Protein AF-A0A0F9WN26-F1 (afdb_monomer_lite)

pLDDT: mean 82.98, std 11.14, range [44.41, 96.12]

Organism: NCBI:txid40302

Foldseek 3Di:
DDDDDDPDLALVVVLVVVVVVCVVPPAAEDEEAPDPSCPDPVNVVVCVVSNHHYHYDDPPPPQVVVVVVVLVVQLVVQQVPDPDPSGVSNVVSVVVQQQDQDQQQRGGVVVCRDPVCVVSRVVSNVVVVVVVVVVVVVVVVVVVVVPPDD

Secondary structure (DSSP, 8-state):
------SS--HHHHHHHHHHHHHHS--SEEEE-S-TTTSSHHHHHHHHHTTPEEEE--TT-HHHHHHHHHHHHHHHHHHHT--S-HHHHHHHHHHHHHHS-BTTTTB-HHHHTSGGGTTHHHHHHHHHHHHHHHHHHHHHHHHHHHH---

Radius of gyration: 18.78 Å; chains: 1; bounding box: 48×56×37 Å

Structure (mmCIF, N/CA/C/O backbone):
data_AF-A0A0F9WN26-F1
#
_entry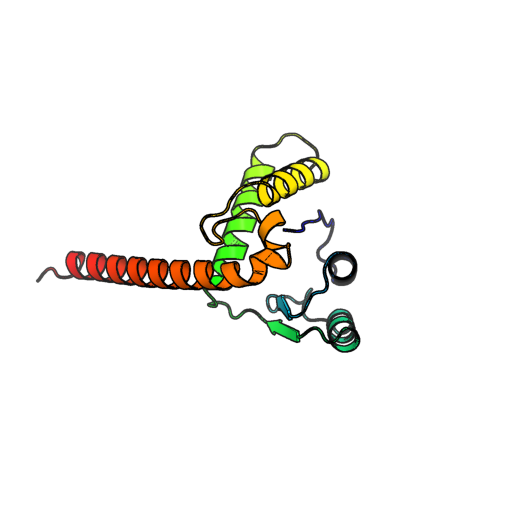.id   AF-A0A0F9WN26-F1
#
loop_
_atom_site.group_PDB
_atom_site.id
_atom_site.type_symbol
_atom_site.label_atom_id
_atom_site.label_alt_id
_atom_site.label_comp_id
_atom_site.label_asym_id
_atom_site.label_entity_id
_atom_site.label_seq_id
_atom_site.pdbx_PDB_ins_code
_atom_site.Cartn_x
_atom_site.Cartn_y
_atom_site.Cartn_z
_atom_site.occupancy
_atom_site.B_iso_or_equiv
_atom_site.auth_seq_id
_atom_site.auth_comp_id
_atom_site.auth_asym_id
_atom_site.auth_atom_id
_atom_site.pdbx_PDB_model_num
ATOM 1 N N . MET A 1 1 ? 3.485 2.585 -6.021 1.00 87.12 1 MET A N 1
ATOM 2 C CA . MET A 1 1 ? 3.674 2.269 -4.587 1.00 87.12 1 MET A CA 1
ATOM 3 C C . MET A 1 1 ? 3.263 3.477 -3.768 1.00 87.12 1 MET A C 1
ATOM 5 O O . MET A 1 1 ? 3.596 4.593 -4.150 1.00 87.12 1 MET A O 1
ATOM 9 N N . PHE A 1 2 ? 2.575 3.238 -2.655 1.00 89.62 2 PHE A N 1
ATOM 10 C CA . PHE A 1 2 ? 2.215 4.254 -1.666 1.00 89.62 2 PHE A CA 1
ATOM 11 C C . PHE A 1 2 ? 3.002 4.006 -0.379 1.00 89.62 2 PHE A C 1
ATOM 13 O O . PHE A 1 2 ? 3.333 2.862 -0.066 1.00 89.62 2 PHE A O 1
ATOM 20 N N . GLY A 1 3 ? 3.302 5.060 0.376 1.00 90.75 3 GLY A N 1
ATOM 21 C CA . GLY A 1 3 ? 3.992 4.928 1.654 1.00 90.75 3 GLY A CA 1
ATOM 22 C C . GLY A 1 3 ? 3.871 6.186 2.502 1.00 90.75 3 GLY A C 1
ATOM 23 O O . GLY A 1 3 ? 3.900 7.304 1.993 1.00 90.75 3 GLY A O 1
ATOM 24 N N . ARG A 1 4 ? 3.736 5.993 3.814 1.00 90.62 4 ARG A N 1
ATOM 25 C CA . ARG A 1 4 ? 3.598 7.069 4.795 1.00 90.62 4 ARG A CA 1
ATOM 26 C C . ARG A 1 4 ? 4.417 6.751 6.030 1.00 90.62 4 ARG A C 1
ATOM 28 O O . ARG A 1 4 ? 4.426 5.622 6.509 1.00 90.62 4 ARG A O 1
ATOM 35 N N . HIS A 1 5 ? 5.073 7.769 6.573 1.00 90.25 5 HIS A N 1
ATOM 36 C CA . HIS A 1 5 ? 5.685 7.660 7.887 1.00 90.25 5 HIS A CA 1
ATOM 37 C C . HIS A 1 5 ? 4.597 7.766 8.964 1.00 90.25 5 HIS A C 1
ATOM 39 O O . HIS A 1 5 ? 4.005 8.831 9.147 1.00 90.25 5 HIS A O 1
ATOM 45 N N . LEU A 1 6 ? 4.335 6.658 9.657 1.00 88.75 6 LEU A N 1
ATOM 46 C CA . LEU A 1 6 ? 3.446 6.597 10.814 1.00 88.75 6 LEU A CA 1
ATOM 47 C C . LEU A 1 6 ? 4.286 6.605 12.095 1.00 88.75 6 LEU A C 1
ATOM 49 O O . LEU A 1 6 ? 5.242 5.843 12.211 1.00 88.75 6 LEU A O 1
ATOM 53 N N . GLN A 1 7 ? 3.917 7.450 13.058 1.00 85.06 7 GLN A N 1
ATOM 54 C CA . GLN A 1 7 ? 4.594 7.524 14.363 1.00 85.06 7 GLN A CA 1
ATOM 55 C C . GLN A 1 7 ? 4.268 6.326 15.270 1.00 85.06 7 GLN A C 1
ATOM 57 O O . GLN A 1 7 ? 5.034 6.014 16.172 1.00 85.06 7 GLN A O 1
ATOM 62 N N . SER A 1 8 ? 3.137 5.655 15.038 1.00 88.06 8 SER A N 1
ATOM 63 C CA . SER A 1 8 ? 2.706 4.477 15.794 1.00 88.06 8 SER A CA 1
ATOM 64 C C . SER A 1 8 ? 1.988 3.481 14.885 1.00 88.06 8 SER A C 1
ATOM 66 O O . SER A 1 8 ? 1.403 3.860 13.868 1.00 88.06 8 SER A O 1
ATOM 68 N N . LYS A 1 9 ? 2.016 2.200 15.270 1.00 85.38 9 LYS A N 1
ATOM 69 C CA . LYS A 1 9 ? 1.337 1.092 14.573 1.00 85.38 9 LYS A CA 1
ATOM 70 C C . LYS A 1 9 ? -0.138 0.946 14.975 1.00 85.38 9 LYS A C 1
ATOM 72 O O . LYS A 1 9 ? -0.694 -0.144 14.964 1.00 85.38 9 LYS A O 1
ATOM 77 N N . GLU A 1 10 ? -0.773 2.037 15.387 1.00 89.94 10 GLU A N 1
ATOM 78 C CA . GLU A 1 10 ? -2.173 2.011 15.800 1.00 89.94 10 GLU A CA 1
ATOM 79 C C . GLU A 1 10 ? -3.093 1.717 14.611 1.00 89.94 10 GLU A C 1
ATOM 81 O O . GLU A 1 10 ? -3.020 2.385 13.574 1.00 89.94 10 GLU A O 1
ATOM 86 N N . SER A 1 11 ? -4.042 0.800 14.805 1.00 88.88 11 SER A N 1
ATOM 87 C CA . SER A 1 11 ? -5.005 0.394 13.776 1.00 88.88 11 SER A CA 1
ATOM 88 C C . SER A 1 11 ? -5.785 1.571 13.182 1.00 88.88 11 SER A C 1
ATOM 90 O O . SER A 1 11 ? -6.081 1.575 11.992 1.00 88.88 11 SER A O 1
ATOM 92 N N . ARG A 1 12 ? -6.085 2.609 13.982 1.00 91.44 12 ARG A N 1
ATOM 93 C CA . ARG A 1 12 ? -6.798 3.817 13.522 1.00 91.44 12 ARG A CA 1
ATOM 94 C C . ARG A 1 12 ? -6.012 4.590 12.463 1.00 91.44 12 ARG A C 1
ATOM 96 O O . ARG A 1 12 ? -6.574 4.950 11.433 1.00 91.44 12 ARG A O 1
ATOM 103 N N . LYS A 1 13 ? -4.714 4.810 12.696 1.00 93.12 13 LYS A N 1
ATOM 104 C CA . LYS A 1 13 ? -3.841 5.543 11.764 1.00 93.12 13 LYS A CA 1
ATOM 105 C C . LYS A 1 13 ? -3.624 4.750 10.477 1.00 93.12 13 LYS A C 1
ATOM 107 O O . LYS A 1 13 ? -3.612 5.324 9.392 1.00 93.12 13 LYS A O 1
ATOM 112 N N . ILE A 1 14 ? -3.500 3.429 10.600 1.00 92.62 14 ILE A N 1
ATOM 113 C CA . ILE A 1 14 ? -3.399 2.515 9.458 1.00 92.62 14 ILE A CA 1
ATOM 114 C C . ILE A 1 14 ? -4.688 2.545 8.630 1.00 92.62 14 ILE A C 1
ATOM 116 O O . ILE A 1 14 ? -4.624 2.726 7.419 1.00 92.62 14 ILE A O 1
ATOM 120 N N . LEU A 1 15 ? -5.855 2.435 9.272 1.00 93.94 15 LEU A N 1
ATOM 121 C CA . LEU A 1 15 ? -7.149 2.507 8.593 1.00 93.94 15 LEU A CA 1
ATOM 122 C C . LEU A 1 15 ? -7.330 3.839 7.862 1.00 93.94 15 LEU A C 1
ATOM 124 O O . LEU A 1 15 ? -7.767 3.849 6.717 1.00 93.94 15 LEU A O 1
ATOM 128 N N . GLN A 1 16 ? -6.974 4.955 8.502 1.00 94.69 16 GLN A N 1
ATOM 129 C CA . GLN A 1 16 ? -7.021 6.268 7.866 1.00 94.69 16 GLN A CA 1
ATOM 130 C C . GLN A 1 16 ? -6.150 6.305 6.603 1.00 94.69 16 GLN A C 1
ATOM 132 O O . GLN A 1 16 ? -6.608 6.7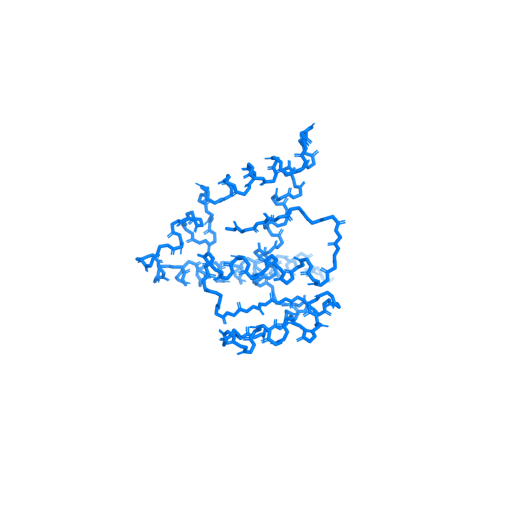39 5.551 1.00 94.69 16 GLN A O 1
ATOM 137 N N . PHE A 1 17 ? -4.930 5.772 6.673 1.00 93.69 17 PHE A N 1
ATOM 138 C CA . PHE A 1 17 ? -4.050 5.704 5.512 1.00 93.69 17 PHE A CA 1
ATOM 139 C C . PHE A 1 17 ? -4.615 4.831 4.381 1.00 93.69 17 PHE A C 1
ATOM 141 O O . PHE A 1 17 ? -4.554 5.223 3.219 1.00 93.69 17 PHE A O 1
ATOM 148 N N . ILE A 1 18 ? -5.206 3.677 4.705 1.00 93.88 18 ILE A N 1
ATOM 149 C CA . ILE A 1 18 ? -5.840 2.798 3.711 1.00 93.88 18 ILE A CA 1
ATOM 150 C C . ILE A 1 18 ? -7.034 3.495 3.046 1.00 93.88 18 ILE A C 1
ATOM 152 O O . ILE A 1 18 ? -7.194 3.381 1.834 1.00 93.88 18 ILE A O 1
ATOM 156 N N . LYS A 1 19 ? -7.844 4.240 3.811 1.00 95.19 19 LYS A N 1
ATOM 157 C CA . LYS A 1 19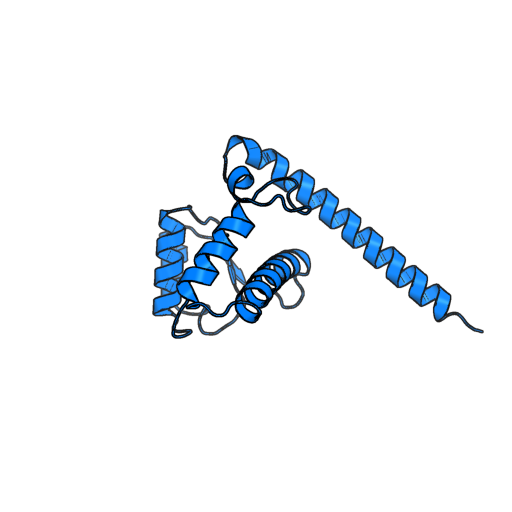 ? -8.964 5.028 3.273 1.00 95.19 19 LYS A CA 1
ATOM 158 C C . LYS A 1 19 ? -8.487 6.061 2.260 1.00 95.19 19 LYS A C 1
ATOM 160 O O . LYS A 1 19 ? -9.051 6.147 1.179 1.00 95.19 19 LYS A O 1
ATOM 165 N N . GLU A 1 20 ? -7.435 6.802 2.590 1.00 95.19 20 GLU A N 1
ATOM 166 C CA . GLU A 1 20 ? -6.863 7.803 1.686 1.00 95.19 20 GLU A CA 1
ATOM 167 C C . GLU A 1 20 ? -6.329 7.162 0.396 1.00 95.19 20 GLU A C 1
ATOM 169 O O . GLU A 1 20 ? -6.635 7.640 -0.692 1.00 95.19 20 GLU A O 1
ATOM 174 N N . ILE A 1 21 ? -5.639 6.018 0.494 1.00 93.25 21 ILE A N 1
ATOM 175 C CA . ILE A 1 21 ? -5.219 5.262 -0.696 1.00 93.25 21 ILE A CA 1
ATOM 176 C C . ILE A 1 21 ? -6.429 4.801 -1.508 1.00 93.25 21 ILE A C 1
ATOM 178 O O . ILE A 1 21 ? -6.385 4.876 -2.727 1.00 93.25 21 ILE A O 1
ATOM 182 N N . HIS A 1 22 ? -7.495 4.318 -0.867 1.00 94.06 22 HIS A N 1
ATOM 183 C CA . HIS A 1 22 ? -8.684 3.837 -1.572 1.00 94.06 22 HIS A CA 1
ATOM 184 C C . HIS A 1 22 ? -9.394 4.950 -2.357 1.00 94.06 22 HIS A C 1
ATOM 186 O O . HIS A 1 22 ? -9.941 4.683 -3.425 1.00 94.06 22 HIS A O 1
ATOM 192 N N . LEU A 1 23 ? -9.353 6.189 -1.853 1.00 93.06 23 LEU A N 1
ATOM 193 C CA . LEU A 1 23 ? -9.870 7.366 -2.556 1.00 93.06 23 LEU A CA 1
ATOM 194 C C . LEU A 1 23 ? -9.028 7.714 -3.790 1.00 93.06 23 LEU A C 1
ATOM 196 O O . LEU A 1 23 ? -9.585 8.039 -4.833 1.00 93.06 23 LEU A O 1
ATOM 200 N N . GLU A 1 24 ? -7.699 7.631 -3.687 1.00 90.12 24 GLU A N 1
ATOM 201 C CA . GLU A 1 24 ? -6.796 7.860 -4.826 1.00 90.12 24 GLU A CA 1
ATOM 202 C C . GLU A 1 24 ? -6.824 6.700 -5.836 1.00 90.12 24 GLU A C 1
ATOM 204 O O . GLU A 1 24 ? -6.697 6.899 -7.045 1.00 90.12 24 GLU A O 1
ATOM 209 N N . LEU A 1 25 ? -6.977 5.473 -5.341 1.00 88.31 25 LEU A N 1
ATOM 210 C CA . LEU A 1 25 ? -6.958 4.244 -6.115 1.00 88.31 25 LEU A CA 1
ATOM 211 C C . LEU A 1 25 ? -7.919 3.207 -5.511 1.00 88.31 25 LEU A C 1
ATOM 213 O O . LEU A 1 25 ? -7.575 2.573 -4.507 1.00 88.31 25 LEU A O 1
ATOM 217 N N . PRO A 1 26 ? -9.057 2.925 -6.173 1.00 91.12 26 PRO A N 1
ATOM 218 C CA . PRO A 1 26 ? -10.010 1.926 -5.708 1.00 91.12 26 PRO A CA 1
ATOM 219 C C . PRO A 1 26 ? -9.366 0.545 -5.534 1.00 91.12 26 PRO A C 1
ATOM 221 O O . PRO A 1 26 ? -8.971 -0.127 -6.494 1.00 91.12 26 PRO A O 1
ATOM 224 N N . ILE A 1 27 ? -9.257 0.127 -4.276 1.00 92.62 27 ILE A N 1
ATOM 225 C CA . ILE A 1 27 ? -8.716 -1.175 -3.873 1.00 92.62 27 ILE A CA 1
ATOM 226 C C . ILE A 1 27 ? -9.796 -2.233 -4.095 1.00 92.62 27 ILE A C 1
ATOM 228 O O . ILE A 1 27 ? -10.909 -2.073 -3.611 1.00 92.62 27 ILE A O 1
ATOM 232 N N . LYS A 1 28 ? -9.459 -3.325 -4.791 1.00 91.88 28 LYS A N 1
ATOM 233 C CA . LYS A 1 28 ? -10.356 -4.484 -4.964 1.00 91.88 28 LYS A CA 1
ATOM 234 C C . LYS A 1 28 ? -10.113 -5.583 -3.935 1.00 91.88 28 LYS A C 1
ATOM 236 O O . LYS A 1 28 ? -11.061 -6.123 -3.386 1.00 91.88 28 LYS A O 1
ATOM 241 N N . THR A 1 29 ? -8.844 -5.867 -3.655 1.00 91.31 29 THR A N 1
ATOM 242 C CA . THR A 1 29 ? -8.425 -6.910 -2.716 1.00 91.31 29 THR A CA 1
ATOM 243 C C . THR A 1 29 ? -7.348 -6.341 -1.802 1.00 91.31 29 THR A C 1
ATOM 245 O O . THR A 1 29 ? -6.391 -5.721 -2.275 1.00 91.31 29 THR A O 1
ATOM 248 N N . LEU A 1 30 ? -7.496 -6.541 -0.495 1.00 91.44 30 LEU A N 1
ATOM 249 C CA . LEU A 1 30 ? -6.551 -6.108 0.525 1.00 91.44 30 LEU A CA 1
ATOM 250 C C . LEU A 1 30 ? -5.944 -7.330 1.218 1.00 91.44 30 LEU A C 1
ATOM 252 O O . LEU A 1 30 ? -6.593 -7.973 2.045 1.00 91.44 30 LEU A O 1
ATOM 256 N N . ILE A 1 31 ? -4.679 -7.600 0.892 1.00 89.38 31 ILE A N 1
ATOM 257 C CA . ILE A 1 31 ? -3.886 -8.697 1.453 1.00 89.38 31 ILE A CA 1
ATOM 258 C C . ILE A 1 31 ? -3.009 -8.146 2.585 1.00 89.38 31 ILE A C 1
ATOM 260 O O . ILE A 1 31 ? -2.186 -7.262 2.344 1.00 89.38 31 ILE A O 1
ATOM 264 N N . THR A 1 32 ? -3.166 -8.647 3.810 1.00 89.06 32 THR A N 1
ATOM 265 C CA . THR A 1 32 ? -2.352 -8.238 4.978 1.00 89.06 32 THR A CA 1
ATOM 266 C C . THR A 1 32 ? -1.863 -9.453 5.753 1.00 89.06 32 THR A C 1
ATOM 268 O O . THR A 1 32 ? -2.459 -10.515 5.643 1.00 89.06 32 THR A O 1
ATOM 271 N N . ASP A 1 33 ? -0.821 -9.322 6.572 1.00 85.56 33 ASP A N 1
ATOM 272 C CA . ASP A 1 33 ? -0.519 -10.376 7.547 1.00 85.56 33 ASP A CA 1
ATOM 273 C C . ASP A 1 33 ? -1.588 -10.434 8.662 1.00 85.56 33 ASP A C 1
ATOM 275 O O . ASP A 1 33 ? -2.486 -9.588 8.747 1.00 85.56 33 ASP A O 1
ATOM 279 N N . ASN A 1 34 ? -1.499 -11.459 9.512 1.00 83.69 34 ASN A N 1
ATOM 280 C CA . ASN A 1 34 ? -2.392 -11.670 10.658 1.00 83.69 34 ASN A CA 1
ATOM 281 C C . ASN A 1 34 ? -2.053 -10.772 11.872 1.00 83.69 34 ASN A C 1
ATOM 283 O O . ASN A 1 34 ? -2.432 -11.089 13.002 1.00 83.69 34 ASN A O 1
ATOM 28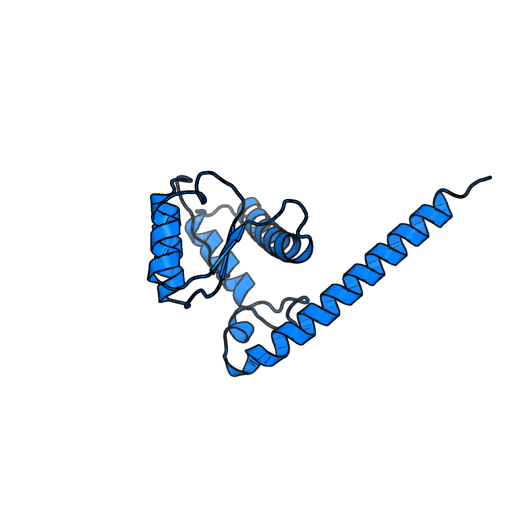7 N N . GLY A 1 35 ? -1.331 -9.664 11.675 1.00 85.00 35 GLY A N 1
ATOM 288 C CA . GLY A 1 35 ? -1.030 -8.694 12.724 1.00 85.00 35 GLY A CA 1
ATOM 289 C C . GLY A 1 35 ? -2.297 -8.128 13.368 1.00 85.00 35 GLY A C 1
ATOM 290 O O . GLY A 1 35 ? -3.308 -7.882 12.703 1.00 85.00 35 GLY A O 1
ATOM 291 N N . ARG A 1 36 ? -2.255 -7.883 14.684 1.00 86.69 36 ARG A N 1
ATOM 292 C CA . ARG A 1 36 ? -3.393 -7.318 15.439 1.00 86.69 36 ARG A CA 1
ATOM 293 C C . ARG A 1 36 ? -3.799 -5.941 14.912 1.00 86.69 36 ARG A C 1
ATOM 295 O O . ARG A 1 36 ? -4.969 -5.572 14.966 1.00 86.69 36 ARG A O 1
ATOM 302 N N . GLU A 1 37 ? -2.851 -5.187 14.366 1.00 88.81 37 GLU A N 1
ATOM 303 C CA . GLU A 1 37 ? -3.116 -3.898 13.741 1.00 88.81 37 GLU A CA 1
ATOM 304 C C . GLU A 1 37 ? -4.013 -4.006 12.494 1.00 88.81 37 GLU A C 1
ATOM 306 O O . GLU A 1 37 ? -4.783 -3.085 12.221 1.00 88.81 37 GLU A O 1
ATOM 311 N N . PHE A 1 38 ? -3.987 -5.144 11.792 1.00 86.31 38 PHE A N 1
ATOM 312 C CA . PHE A 1 38 ? -4.777 -5.421 10.588 1.00 86.31 38 PHE A CA 1
ATOM 313 C C . PHE A 1 38 ? -5.989 -6.321 10.861 1.00 86.31 38 PHE A C 1
ATOM 315 O O . PHE A 1 38 ? -6.950 -6.319 10.090 1.00 86.31 38 PHE A O 1
ATOM 322 N N . ASN A 1 39 ? -5.982 -7.063 11.965 1.00 86.38 39 ASN A N 1
ATOM 323 C CA . ASN A 1 39 ? -7.105 -7.876 12.411 1.00 86.38 39 ASN A CA 1
ATOM 324 C C . ASN A 1 39 ? -7.979 -7.098 13.412 1.00 86.38 39 ASN A C 1
ATOM 326 O O . ASN A 1 39 ? -7.909 -7.306 14.622 1.00 86.38 39 ASN A O 1
ATOM 330 N N . ASN A 1 40 ? -8.770 -6.145 12.909 1.00 88.50 40 ASN A N 1
ATOM 331 C CA . ASN A 1 40 ? -9.674 -5.341 13.730 1.00 88.50 40 ASN A CA 1
ATOM 332 C C . ASN A 1 40 ? -11.022 -5.091 13.034 1.00 88.50 40 ASN A C 1
ATOM 334 O O . ASN A 1 40 ? -11.093 -4.983 11.809 1.00 88.50 40 ASN A O 1
ATOM 338 N N . LYS A 1 41 ? -12.083 -4.929 13.838 1.00 91.88 41 LYS A N 1
ATOM 339 C CA . LYS A 1 41 ? -13.467 -4.735 13.362 1.00 91.88 41 LYS A CA 1
ATOM 340 C C . LYS A 1 41 ? -13.645 -3.492 12.484 1.00 91.88 41 LYS A C 1
ATOM 342 O O . LYS A 1 41 ? -14.482 -3.487 11.590 1.00 91.88 41 LYS A O 1
ATOM 347 N N . SER A 1 42 ? -12.876 -2.432 12.727 1.00 92.38 42 SER A N 1
ATOM 348 C CA . SER A 1 42 ? -12.996 -1.184 11.965 1.00 92.38 42 SER A CA 1
ATOM 349 C C . SER A 1 42 ? -12.502 -1.338 10.528 1.00 92.38 42 SER A C 1
ATOM 351 O O . SER A 1 42 ? -13.096 -0.777 9.609 1.00 92.38 42 SER A O 1
ATOM 353 N N . LEU A 1 43 ? -11.417 -2.091 10.332 1.00 92.31 43 LEU A N 1
ATOM 354 C CA . LEU A 1 43 ? -10.884 -2.396 9.010 1.00 92.31 43 LEU A CA 1
ATOM 355 C C . LEU A 1 43 ? -11.764 -3.413 8.279 1.00 92.31 43 LEU A C 1
ATOM 357 O O . LEU A 1 43 ? -11.972 -3.261 7.080 1.00 92.31 43 LEU A O 1
ATOM 361 N N . ASP A 1 44 ? -12.325 -4.382 9.003 1.00 92.38 44 ASP A N 1
ATOM 362 C CA . ASP A 1 44 ? -13.302 -5.331 8.465 1.00 92.38 44 ASP A CA 1
ATOM 363 C C . ASP A 1 44 ? -14.556 -4.619 7.935 1.00 92.38 44 ASP A C 1
ATOM 365 O O . ASP A 1 44 ? -14.886 -4.732 6.756 1.00 92.38 44 ASP A O 1
ATOM 369 N N . LYS A 1 45 ? -15.168 -3.755 8.756 1.00 95.19 45 LYS A N 1
ATOM 370 C CA . LYS A 1 45 ? -16.306 -2.923 8.345 1.00 95.19 45 LYS A CA 1
ATOM 371 C C . LYS A 1 45 ? -15.987 -2.082 7.108 1.00 95.19 45 LYS A C 1
ATOM 373 O O . LYS A 1 45 ? -16.765 -2.067 6.163 1.00 95.19 45 LYS A O 1
ATOM 378 N N . PHE A 1 46 ? -14.829 -1.418 7.086 1.00 95.06 46 PHE A N 1
ATOM 379 C CA . PHE A 1 46 ? -14.411 -0.634 5.923 1.00 95.06 46 PHE A CA 1
ATOM 380 C C . PHE A 1 46 ? -14.314 -1.484 4.648 1.00 95.06 46 PHE A C 1
ATOM 382 O O . PHE A 1 46 ? -14.744 -1.030 3.589 1.00 95.06 46 PHE A O 1
ATOM 389 N N . CYS A 1 47 ? -13.769 -2.700 4.737 1.00 94.88 47 CYS A N 1
ATOM 390 C CA . CYS A 1 47 ? -13.667 -3.584 3.579 1.00 94.88 47 CYS A CA 1
ATOM 391 C C . CYS A 1 47 ? -15.053 -4.031 3.099 1.00 94.88 47 CYS A C 1
ATOM 393 O O . CYS A 1 47 ? -15.333 -3.931 1.907 1.00 94.88 47 CYS A O 1
ATOM 395 N N . THR A 1 48 ? -15.938 -4.426 4.015 1.00 95.00 48 THR A N 1
ATOM 396 C CA . THR A 1 48 ? -17.317 -4.832 3.701 1.00 95.00 48 THR A CA 1
ATOM 397 C C . THR A 1 48 ? -18.113 -3.703 3.047 1.00 95.00 48 THR A C 1
ATOM 399 O O . THR A 1 48 ? -18.688 -3.902 1.977 1.00 95.00 48 THR A O 1
ATOM 402 N N . ASP A 1 49 ? -18.078 -2.498 3.625 1.00 96.00 49 ASP A N 1
ATOM 403 C CA . ASP A 1 49 ? -18.811 -1.329 3.118 1.00 96.00 49 ASP A CA 1
ATOM 404 C C . ASP A 1 49 ? -18.358 -0.938 1.696 1.00 96.00 49 ASP A C 1
ATOM 406 O O . ASP A 1 49 ? -19.161 -0.480 0.885 1.00 96.00 49 ASP A O 1
ATOM 410 N N . ASN A 1 50 ? -17.079 -1.159 1.367 1.00 95.31 50 ASN A N 1
ATOM 411 C CA . ASN A 1 50 ? -16.491 -0.811 0.067 1.00 95.31 50 ASN A CA 1
ATOM 412 C C . ASN A 1 50 ? -16.351 -2.014 -0.882 1.00 95.31 50 ASN A C 1
ATOM 414 O O . ASN A 1 50 ? -15.726 -1.887 -1.935 1.00 95.31 50 ASN A O 1
ATOM 418 N N . ARG A 1 51 ? -16.923 -3.178 -0.533 1.00 95.62 51 ARG A N 1
ATOM 419 C CA . ARG A 1 51 ? -16.828 -4.431 -1.313 1.00 95.62 51 ARG A CA 1
ATOM 420 C C . ARG A 1 51 ? -15.381 -4.817 -1.653 1.00 95.62 51 ARG A C 1
ATOM 422 O O . ARG A 1 51 ? -15.092 -5.296 -2.748 1.00 95.62 51 ARG A O 1
ATOM 429 N N . ILE A 1 52 ? -14.472 -4.583 -0.710 1.00 96.12 52 ILE A N 1
ATOM 430 C CA . ILE A 1 52 ? -13.059 -4.942 -0.810 1.00 96.12 52 ILE A CA 1
ATOM 431 C C . ILE A 1 52 ? -12.896 -6.362 -0.281 1.00 96.12 52 ILE A C 1
ATOM 433 O O . ILE A 1 52 ? -13.222 -6.648 0.871 1.00 96.12 52 ILE A O 1
ATOM 437 N N . GLU A 1 53 ? -12.335 -7.243 -1.097 1.00 93.81 53 GLU A N 1
ATOM 438 C CA . GLU A 1 53 ? -12.017 -8.600 -0.679 1.00 93.81 53 GLU A CA 1
ATOM 439 C C . GLU A 1 53 ? -10.850 -8.587 0.316 1.00 93.81 53 GLU A C 1
ATOM 441 O O . GLU A 1 53 ? -9.760 -8.083 0.029 1.00 93.81 53 GLU A O 1
ATOM 446 N N . ARG A 1 54 ? -11.066 -9.144 1.507 1.00 90.69 54 ARG A N 1
ATOM 447 C CA . ARG A 1 54 ? -10.042 -9.240 2.547 1.00 90.69 54 ARG A CA 1
ATOM 448 C C . ARG A 1 54 ? -9.357 -10.598 2.461 1.00 90.69 54 ARG A C 1
ATOM 450 O O . ARG A 1 54 ? -10.016 -11.629 2.515 1.00 90.69 54 ARG A O 1
ATOM 457 N N . GLN A 1 55 ? -8.032 -10.597 2.385 1.00 88.88 55 GLN A N 1
ATOM 458 C CA . GLN A 1 55 ? -7.234 -11.818 2.419 1.00 88.88 55 GLN A CA 1
ATOM 459 C C . GLN A 1 55 ? -6.092 -11.668 3.419 1.00 88.88 55 GLN A C 1
ATOM 461 O O . GLN A 1 55 ? -5.521 -10.585 3.582 1.00 88.88 55 GLN A O 1
ATOM 466 N N . PHE A 1 56 ? -5.734 -12.769 4.070 1.00 86.06 56 PHE A N 1
ATOM 467 C CA . PHE A 1 56 ? -4.567 -12.811 4.937 1.00 86.06 56 PHE A CA 1
ATOM 468 C C . PHE A 1 56 ? -3.422 -13.540 4.245 1.00 86.06 56 PHE A C 1
ATOM 470 O O . PHE A 1 56 ? -3.609 -14.621 3.684 1.00 86.06 56 PHE A O 1
ATOM 477 N N . SER A 1 57 ? -2.232 -12.940 4.251 1.00 79.31 57 SER A N 1
ATOM 478 C CA . SER A 1 57 ? -1.052 -13.582 3.691 1.00 79.31 57 SER A CA 1
ATOM 479 C C . SER A 1 57 ? -0.673 -14.781 4.552 1.00 79.31 57 SER A C 1
ATOM 481 O O . SER A 1 57 ? -0.514 -14.690 5.771 1.00 79.31 57 SER A O 1
ATOM 483 N N . VAL A 1 58 ? -0.504 -15.930 3.903 1.00 75.12 58 VAL A N 1
ATOM 484 C CA . VAL A 1 58 ? 0.108 -17.084 4.556 1.00 75.12 58 VAL A CA 1
ATOM 485 C C . VAL A 1 58 ? 1.625 -16.861 4.651 1.00 75.12 58 VAL A C 1
ATOM 487 O O . VAL A 1 58 ? 2.212 -16.277 3.728 1.00 75.12 58 VAL A O 1
ATOM 490 N N . PRO A 1 59 ? 2.295 -17.353 5.712 1.00 60.03 59 PRO A N 1
ATOM 491 C CA . PRO A 1 59 ? 3.735 -17.157 5.929 1.00 60.03 59 PRO A CA 1
ATOM 492 C C . PRO A 1 59 ? 4.630 -17.594 4.754 1.00 60.03 59 PRO A C 1
ATOM 494 O O . PRO A 1 59 ? 5.767 -17.150 4.642 1.00 60.03 59 PRO A O 1
ATOM 497 N N . TYR A 1 60 ? 4.101 -18.406 3.833 1.00 55.69 60 TYR A N 1
ATOM 498 C CA . TYR A 1 60 ? 4.817 -18.966 2.689 1.00 55.69 60 TYR A CA 1
ATOM 499 C C . TYR A 1 60 ? 4.194 -18.609 1.329 1.00 55.69 60 TYR A C 1
ATOM 501 O O . TYR A 1 60 ? 4.365 -19.351 0.362 1.00 55.69 60 TYR A O 1
ATOM 509 N N . TYR A 1 61 ? 3.478 -17.486 1.184 1.00 61.44 61 TYR A N 1
ATOM 510 C CA . TYR A 1 61 ? 3.077 -17.024 -0.153 1.00 61.44 61 TYR A CA 1
ATOM 511 C C . TYR A 1 61 ? 4.236 -16.290 -0.846 1.00 61.44 61 TYR A C 1
ATOM 513 O O . TYR A 1 61 ? 4.331 -15.064 -0.856 1.00 61.44 61 TYR A O 1
ATOM 521 N N . HIS A 1 62 ? 5.152 -17.074 -1.417 1.00 61.38 62 HIS A N 1
ATOM 522 C CA . HIS A 1 62 ? 6.470 -16.629 -1.884 1.00 61.38 62 HIS A CA 1
ATOM 523 C C . HIS A 1 62 ? 6.417 -15.469 -2.898 1.00 61.38 62 HIS A C 1
ATOM 525 O O . HIS A 1 62 ? 7.292 -14.607 -2.886 1.00 61.38 62 HIS A O 1
ATOM 531 N N . GLN A 1 63 ? 5.404 -15.418 -3.771 1.00 66.62 63 GLN A N 1
ATOM 532 C CA . GLN A 1 63 ? 5.336 -14.409 -4.835 1.00 66.62 63 GLN A CA 1
ATOM 533 C C . GLN A 1 63 ? 4.910 -13.022 -4.330 1.00 66.62 63 GLN A C 1
ATOM 535 O O . GLN A 1 63 ? 5.620 -12.045 -4.579 1.00 66.62 63 GLN A O 1
ATOM 540 N N . SER A 1 64 ? 3.789 -12.909 -3.601 1.00 65.62 64 SER A N 1
ATOM 541 C CA . SER A 1 64 ? 3.376 -11.609 -3.035 1.00 65.62 64 SER A CA 1
ATOM 542 C C . SER A 1 64 ? 4.349 -11.140 -1.960 1.00 65.62 64 SER A C 1
ATOM 544 O O . SER A 1 64 ? 4.699 -9.958 -1.939 1.00 65.62 64 SER A O 1
ATOM 546 N N . ASN A 1 65 ? 4.849 -12.059 -1.126 1.00 73.06 65 ASN A N 1
ATOM 547 C CA . ASN A 1 65 ? 5.802 -11.715 -0.073 1.00 73.06 65 ASN A CA 1
ATOM 548 C C . ASN A 1 65 ? 7.123 -11.217 -0.675 1.00 73.06 65 ASN A C 1
ATOM 550 O O . ASN A 1 65 ? 7.599 -10.162 -0.269 1.00 73.06 65 ASN A O 1
ATOM 554 N N . GLY A 1 66 ? 7.645 -11.855 -1.732 1.00 76.62 66 GLY A N 1
ATOM 555 C CA . GLY A 1 66 ? 8.886 -11.426 -2.387 1.00 76.62 66 GLY A CA 1
ATOM 556 C C . GLY A 1 66 ? 8.830 -10.009 -2.980 1.00 76.62 66 GLY A C 1
ATOM 557 O O . GLY A 1 66 ? 9.803 -9.256 -2.900 1.00 76.62 66 GLY A O 1
ATOM 558 N N . ARG A 1 67 ? 7.681 -9.587 -3.530 1.00 78.94 67 ARG A N 1
ATOM 559 C CA . ARG A 1 67 ? 7.511 -8.214 -4.050 1.00 78.94 67 ARG A CA 1
ATOM 560 C C . ARG A 1 67 ? 7.482 -7.178 -2.928 1.00 78.94 67 ARG A C 1
ATOM 562 O O . ARG A 1 67 ? 8.132 -6.136 -3.042 1.00 78.94 67 ARG A O 1
ATOM 569 N N . ILE A 1 68 ? 6.758 -7.474 -1.849 1.00 81.75 68 ILE A N 1
ATOM 570 C CA . ILE A 1 68 ? 6.689 -6.619 -0.656 1.00 81.75 68 ILE A CA 1
ATOM 571 C C . ILE A 1 68 ? 8.068 -6.533 0.012 1.00 81.75 68 ILE A C 1
ATOM 573 O O . ILE A 1 68 ? 8.509 -5.445 0.377 1.00 81.75 68 ILE A O 1
ATOM 577 N N . GLU A 1 69 ? 8.789 -7.648 0.118 1.00 84.12 69 GLU A N 1
ATOM 578 C CA . GLU A 1 69 ? 10.156 -7.706 0.643 1.00 84.12 69 GLU A CA 1
ATOM 579 C C . GLU A 1 69 ? 11.126 -6.860 -0.181 1.00 84.12 69 GLU A C 1
ATOM 581 O O . GLU A 1 69 ? 11.908 -6.097 0.390 1.00 84.12 69 GLU A O 1
ATOM 586 N N . GLY A 1 70 ? 11.041 -6.934 -1.514 1.00 85.56 70 GLY A N 1
ATOM 587 C CA . GLY A 1 70 ? 11.828 -6.096 -2.416 1.00 85.56 70 GLY A CA 1
ATOM 588 C C . GLY A 1 70 ? 11.576 -4.605 -2.183 1.00 85.56 70 GLY A C 1
ATOM 589 O O . GLY A 1 70 ? 12.520 -3.849 -1.951 1.00 85.56 70 GLY A O 1
ATOM 590 N N . ALA A 1 71 ? 10.306 -4.191 -2.154 1.00 86.56 71 ALA A N 1
ATOM 591 C CA . ALA A 1 71 ? 9.928 -2.806 -1.866 1.00 86.56 71 ALA A CA 1
ATOM 592 C C . ALA A 1 71 ? 10.418 -2.351 -0.478 1.00 86.56 71 ALA A C 1
ATOM 594 O O . ALA A 1 71 ? 11.018 -1.281 -0.339 1.00 86.56 71 ALA A O 1
ATOM 595 N N . ASN A 1 72 ? 10.253 -3.197 0.542 1.00 89.12 72 ASN A N 1
ATOM 596 C CA . ASN A 1 72 ? 10.734 -2.935 1.896 1.00 89.12 72 ASN A CA 1
ATOM 597 C C . ASN A 1 72 ? 12.258 -2.787 1.949 1.00 89.12 72 ASN A C 1
ATOM 599 O O . ASN A 1 72 ? 12.765 -1.910 2.652 1.00 89.12 72 ASN A O 1
ATOM 603 N N . LYS A 1 73 ? 13.004 -3.610 1.202 1.00 90.06 73 LYS A N 1
ATOM 604 C CA . LYS A 1 73 ? 14.465 -3.512 1.100 1.00 90.06 73 LYS A CA 1
ATOM 605 C C . LYS A 1 73 ? 14.883 -2.187 0.466 1.00 90.06 73 LYS A C 1
ATOM 607 O O . LYS A 1 73 ? 15.768 -1.529 1.010 1.00 90.06 73 LYS A O 1
ATOM 612 N N . THR A 1 74 ? 14.219 -1.759 -0.610 1.00 89.56 74 THR A N 1
ATOM 613 C CA . THR A 1 74 ? 14.474 -0.461 -1.255 1.00 89.56 74 THR A CA 1
ATOM 614 C C . THR A 1 74 ? 14.229 0.704 -0.298 1.00 89.56 74 THR A C 1
ATOM 616 O O . THR A 1 74 ? 15.087 1.575 -0.164 1.00 89.56 74 THR A O 1
ATOM 619 N N . ILE A 1 75 ? 13.103 0.701 0.426 1.00 90.88 75 ILE A N 1
ATOM 620 C CA . ILE A 1 75 ? 12.780 1.754 1.400 1.00 90.88 75 ILE A CA 1
ATOM 621 C C . ILE A 1 75 ? 13.813 1.787 2.531 1.00 90.88 75 ILE A C 1
ATOM 623 O O . ILE A 1 75 ? 14.363 2.846 2.832 1.00 90.88 75 ILE A O 1
ATOM 627 N N . ARG A 1 76 ? 14.122 0.635 3.141 1.00 90.25 76 ARG A N 1
ATOM 628 C CA . ARG A 1 76 ? 15.104 0.552 4.235 1.00 90.25 76 ARG A CA 1
ATOM 629 C C . ARG A 1 76 ? 16.493 0.993 3.783 1.00 90.25 76 ARG A C 1
ATOM 631 O O . ARG A 1 76 ? 17.148 1.727 4.515 1.00 90.25 76 ARG A O 1
ATOM 638 N N . GLY A 1 77 ? 16.928 0.572 2.595 1.00 90.56 77 GLY A N 1
ATOM 639 C CA . GLY A 1 77 ? 18.199 0.998 2.010 1.00 90.56 77 GLY A CA 1
ATOM 640 C C . GLY A 1 77 ? 18.249 2.513 1.823 1.00 90.56 77 GLY A C 1
ATOM 641 O O . GLY A 1 77 ? 19.162 3.163 2.320 1.00 90.56 77 GLY A O 1
ATOM 642 N N . GLY A 1 78 ? 17.221 3.095 1.200 1.00 87.19 78 GLY A N 1
ATOM 643 C CA . GLY A 1 78 ? 17.171 4.538 0.968 1.00 87.19 78 GLY A CA 1
ATOM 644 C C . GLY A 1 78 ? 17.121 5.375 2.252 1.00 87.19 78 GLY A C 1
ATOM 645 O O . GLY A 1 78 ? 17.716 6.449 2.295 1.00 87.19 78 GLY A O 1
ATOM 646 N N . ILE A 1 79 ? 16.460 4.889 3.311 1.00 89.50 79 ILE A N 1
ATOM 647 C CA . ILE A 1 79 ? 16.421 5.582 4.610 1.00 89.50 79 ILE A CA 1
ATOM 648 C C . ILE A 1 79 ? 17.775 5.496 5.324 1.00 89.50 79 ILE A C 1
ATOM 650 O O . ILE A 1 79 ? 18.240 6.505 5.845 1.00 89.50 79 ILE A O 1
ATOM 654 N N . LYS A 1 80 ? 18.431 4.326 5.330 1.00 87.44 80 LYS A N 1
ATOM 655 C CA . LYS A 1 80 ? 19.709 4.122 6.042 1.00 87.44 80 LYS A CA 1
ATOM 656 C C . LYS A 1 80 ? 20.819 5.071 5.588 1.00 87.44 80 LYS A C 1
ATOM 658 O O . LYS A 1 80 ? 21.640 5.473 6.404 1.00 87.44 80 LYS A O 1
ATOM 663 N N . HIS A 1 81 ? 20.853 5.426 4.306 1.00 78.94 81 HIS A N 1
ATOM 664 C CA . HIS A 1 81 ? 21.910 6.271 3.742 1.00 78.94 81 HIS A CA 1
ATOM 665 C C . HIS A 1 81 ? 21.605 7.774 3.795 1.00 78.94 81 HIS A C 1
ATOM 667 O O . HIS A 1 81 ? 22.427 8.585 3.368 1.00 78.94 81 HIS A O 1
ATOM 673 N N . ALA A 1 82 ? 20.436 8.174 4.294 1.00 79.62 82 ALA A N 1
ATOM 674 C CA . ALA A 1 82 ? 19.972 9.545 4.179 1.00 79.62 82 ALA A CA 1
ATOM 675 C C . ALA A 1 82 ? 20.029 10.299 5.519 1.00 79.62 82 ALA A C 1
ATOM 677 O O . ALA A 1 82 ? 19.491 9.860 6.527 1.00 79.62 82 ALA A O 1
ATOM 678 N N . LYS A 1 83 ? 20.645 11.490 5.507 1.00 78.25 83 LYS A N 1
ATOM 679 C CA . LYS A 1 83 ? 20.812 12.383 6.676 1.00 78.25 83 LYS A CA 1
ATOM 680 C C . LYS A 1 83 ? 19.660 13.387 6.877 1.00 78.25 83 LYS A C 1
ATOM 682 O O . LYS A 1 83 ? 19.775 14.323 7.657 1.00 78.25 83 LYS A O 1
ATOM 687 N N . LYS A 1 84 ? 18.578 13.259 6.105 1.00 83.94 84 LYS A N 1
ATOM 688 C CA . LYS A 1 84 ? 17.437 14.194 6.075 1.00 83.94 84 LYS A CA 1
ATOM 689 C C . LYS A 1 84 ? 16.275 13.675 6.946 1.00 83.94 84 LYS A C 1
ATOM 691 O O . LYS A 1 84 ? 16.306 12.525 7.378 1.00 83.94 84 LYS A O 1
ATOM 696 N N . PRO A 1 85 ? 15.221 14.473 7.195 1.00 87.62 85 PRO A N 1
ATOM 697 C CA . PRO A 1 85 ? 14.015 13.973 7.852 1.00 87.62 85 PRO A CA 1
ATOM 698 C C . PRO A 1 85 ? 13.369 12.815 7.074 1.00 87.62 85 PRO A C 1
ATOM 700 O O . PRO A 1 85 ? 13.224 12.884 5.852 1.00 87.62 85 PRO A O 1
ATOM 703 N N . ILE A 1 86 ? 12.911 11.774 7.780 1.00 86.94 86 ILE A N 1
ATOM 704 C CA . ILE A 1 86 ? 12.361 10.546 7.168 1.00 86.94 86 ILE A CA 1
ATOM 705 C C . ILE A 1 86 ? 11.226 10.854 6.183 1.00 86.94 86 ILE A C 1
ATOM 707 O O . ILE A 1 86 ? 11.165 10.247 5.119 1.00 86.94 86 ILE A O 1
ATOM 711 N N . LYS A 1 87 ? 10.351 11.820 6.496 1.00 88.06 87 LYS A N 1
ATOM 712 C CA . LYS A 1 87 ? 9.221 12.197 5.629 1.00 88.06 87 LYS A CA 1
ATOM 713 C C . LYS A 1 87 ? 9.670 12.648 4.231 1.00 88.06 87 LYS A C 1
ATOM 715 O O . LYS A 1 87 ? 9.098 12.194 3.244 1.00 88.06 87 LYS A O 1
ATOM 720 N N . SER A 1 88 ? 10.694 13.501 4.134 1.00 89.31 88 SER A N 1
ATOM 721 C CA . SER A 1 88 ? 11.158 14.030 2.842 1.00 89.31 88 SER A CA 1
ATOM 722 C C . SER A 1 88 ? 11.929 12.982 2.042 1.00 89.31 88 SER A C 1
ATOM 724 O O . SER A 1 88 ? 11.765 12.874 0.827 1.00 89.31 88 SER A O 1
ATOM 726 N N . ILE A 1 89 ? 12.719 12.153 2.728 1.00 91.56 89 ILE A N 1
ATOM 727 C CA . ILE A 1 89 ? 13.423 11.025 2.111 1.00 91.56 89 ILE A CA 1
ATOM 728 C C . ILE A 1 89 ? 12.427 10.015 1.557 1.00 91.56 89 ILE A C 1
ATOM 730 O O . ILE A 1 89 ? 12.568 9.574 0.420 1.00 91.56 89 ILE A O 1
ATOM 734 N N . LEU A 1 90 ? 11.411 9.665 2.346 1.00 91.38 90 LEU A N 1
ATOM 735 C CA . LEU A 1 90 ? 10.408 8.687 1.959 1.00 91.38 90 LEU A CA 1
ATOM 736 C C . LEU A 1 90 ? 9.672 9.131 0.691 1.00 91.38 90 LEU A C 1
ATOM 738 O O . LEU A 1 90 ? 9.554 8.336 -0.236 1.00 91.38 90 LEU A O 1
ATOM 742 N N . ALA A 1 91 ? 9.264 10.401 0.609 1.00 91.19 91 ALA A N 1
ATOM 743 C CA . ALA A 1 91 ? 8.649 10.953 -0.597 1.00 91.19 91 ALA A CA 1
ATOM 744 C C . ALA A 1 91 ? 9.571 10.827 -1.826 1.00 91.19 91 ALA A C 1
ATOM 746 O O . ALA A 1 91 ? 9.129 10.390 -2.889 1.00 91.19 91 ALA A O 1
ATOM 747 N N . LYS A 1 92 ? 10.872 11.121 -1.670 1.00 92.06 92 LYS A N 1
ATOM 748 C CA . LYS A 1 92 ? 11.864 10.965 -2.746 1.00 92.06 92 LYS A CA 1
ATOM 749 C C . LYS A 1 92 ? 12.030 9.504 -3.179 1.00 92.06 92 LYS A C 1
ATOM 751 O O . LYS A 1 92 ? 12.067 9.233 -4.375 1.00 92.06 92 LYS A O 1
ATOM 756 N N . ILE A 1 93 ? 12.107 8.569 -2.229 1.00 91.69 93 ILE A N 1
ATOM 757 C CA . ILE A 1 93 ? 12.227 7.131 -2.519 1.00 91.69 93 ILE A CA 1
ATOM 758 C C . ILE A 1 93 ? 10.983 6.626 -3.247 1.00 91.69 93 ILE A C 1
ATOM 760 O O . ILE A 1 93 ? 11.113 5.907 -4.231 1.00 91.69 93 ILE A O 1
ATOM 764 N N . ILE A 1 94 ? 9.786 7.000 -2.785 1.00 92.06 94 ILE A N 1
ATOM 765 C CA . ILE A 1 94 ? 8.524 6.584 -3.408 1.00 92.06 94 ILE A CA 1
ATOM 766 C C . ILE A 1 94 ? 8.435 7.117 -4.838 1.00 92.06 94 ILE A C 1
ATOM 768 O O . ILE A 1 94 ? 8.131 6.348 -5.746 1.00 92.06 94 ILE A O 1
ATOM 772 N N . SER A 1 95 ? 8.747 8.399 -5.049 1.00 92.00 95 SER A N 1
ATOM 773 C CA . SER A 1 95 ? 8.765 9.003 -6.385 1.00 92.00 95 SER A CA 1
ATOM 774 C C . SER A 1 95 ? 9.757 8.288 -7.310 1.00 92.00 95 SER A C 1
ATOM 776 O O . SER A 1 95 ? 9.383 7.850 -8.397 1.00 92.00 95 SER A O 1
ATOM 778 N N . GLY A 1 96 ? 10.984 8.042 -6.836 1.00 92.25 96 GLY A N 1
ATOM 779 C CA . GLY A 1 96 ? 11.987 7.288 -7.591 1.00 92.25 96 GLY A CA 1
ATOM 780 C C . GLY A 1 96 ? 11.542 5.859 -7.914 1.00 92.25 96 GLY A C 1
ATOM 781 O O . GLY A 1 96 ? 11.661 5.420 -9.054 1.00 92.25 96 GLY A O 1
ATOM 782 N N . TYR A 1 97 ? 10.962 5.145 -6.947 1.00 90.94 97 TYR A N 1
ATOM 783 C CA . TYR A 1 97 ? 10.430 3.796 -7.152 1.00 90.94 97 TYR A CA 1
ATOM 784 C C . TYR A 1 97 ? 9.324 3.784 -8.213 1.00 90.94 97 TYR A C 1
ATOM 786 O O . TYR A 1 97 ? 9.320 2.919 -9.085 1.00 90.94 97 TYR A O 1
ATOM 794 N N . ASN A 1 98 ? 8.402 4.746 -8.153 1.00 91.44 98 ASN A N 1
ATOM 795 C CA . ASN A 1 98 ? 7.261 4.845 -9.062 1.00 91.44 98 ASN A CA 1
ATOM 796 C C . ASN A 1 98 ? 7.643 5.289 -10.482 1.00 91.44 98 ASN A C 1
ATOM 798 O O . ASN A 1 98 ? 6.905 4.980 -11.417 1.00 91.44 98 ASN A O 1
ATOM 802 N N . GLY A 1 99 ? 8.776 5.980 -10.640 1.00 91.00 99 GLY A N 1
ATOM 803 C CA . GLY A 1 99 ? 9.318 6.413 -11.932 1.00 91.00 99 GLY A CA 1
ATOM 804 C C . GLY A 1 99 ? 10.372 5.485 -12.543 1.00 91.00 99 GLY A C 1
ATOM 805 O O . GLY A 1 99 ? 10.766 5.698 -13.682 1.00 91.00 99 GLY A O 1
ATOM 806 N N . THR A 1 100 ? 10.841 4.462 -11.822 1.00 90.12 100 THR A N 1
ATOM 807 C CA . THR A 1 100 ? 11.849 3.515 -12.335 1.00 90.12 100 THR A CA 1
ATOM 808 C C . THR A 1 100 ? 11.175 2.266 -12.891 1.00 90.12 100 THR A C 1
ATOM 810 O O . THR A 1 100 ? 10.182 1.800 -12.335 1.00 90.12 100 THR A O 1
ATOM 813 N N . CYS A 1 101 ? 11.706 1.707 -13.980 1.00 86.62 101 CYS A N 1
ATOM 814 C CA . CYS A 1 101 ? 11.225 0.443 -14.533 1.00 86.62 101 CYS A CA 1
ATOM 815 C C . CYS A 1 101 ? 11.595 -0.729 -13.608 1.00 86.62 101 CYS A C 1
ATOM 817 O O . CYS A 1 101 ? 12.729 -0.821 -13.136 1.00 86.62 101 CYS A O 1
ATOM 819 N N . HIS A 1 102 ? 10.652 -1.641 -13.352 1.00 83.75 102 HIS A N 1
ATOM 820 C CA . HIS A 1 102 ? 10.900 -2.837 -12.537 1.00 83.75 102 HIS A CA 1
ATOM 821 C C . HIS A 1 102 ? 10.799 -4.089 -13.394 1.00 83.75 102 HIS A C 1
ATOM 823 O O . HIS A 1 102 ? 9.766 -4.354 -14.006 1.00 83.75 102 HIS A O 1
ATOM 829 N N . TRP A 1 103 ? 11.835 -4.926 -13.344 1.00 77.19 103 TRP A N 1
ATOM 830 C CA . TRP A 1 103 ? 11.924 -6.160 -14.132 1.00 77.19 103 TRP A CA 1
ATOM 831 C C . TRP A 1 103 ? 10.687 -7.065 -14.019 1.00 77.19 103 TRP A C 1
ATOM 833 O O . TRP A 1 103 ? 10.188 -7.563 -15.020 1.00 77.19 103 TRP A O 1
ATOM 843 N N . GLY A 1 104 ? 10.154 -7.252 -12.805 1.00 73.00 104 GLY A N 1
ATOM 844 C CA . GLY A 1 104 ? 9.016 -8.150 -12.561 1.00 73.00 104 GLY A CA 1
ATOM 845 C C . GLY A 1 104 ? 7.671 -7.677 -13.129 1.00 73.00 104 GLY A C 1
ATOM 846 O O . GLY A 1 104 ? 6.728 -8.459 -13.153 1.00 73.00 104 GLY A O 1
ATOM 847 N N . ILE A 1 105 ? 7.563 -6.416 -13.557 1.00 77.06 105 ILE A N 1
ATOM 848 C CA . ILE A 1 105 ? 6.369 -5.868 -14.229 1.00 77.06 105 ILE A CA 1
ATOM 849 C C . ILE A 1 105 ? 6.656 -5.384 -15.653 1.00 77.06 105 ILE A C 1
ATOM 851 O O . ILE A 1 105 ? 5.709 -5.098 -16.372 1.00 77.06 105 ILE A O 1
ATOM 855 N N . GLY A 1 106 ? 7.927 -5.274 -16.055 1.00 81.69 106 GLY A N 1
ATOM 856 C CA . GLY A 1 106 ? 8.336 -4.829 -17.391 1.00 81.69 106 GLY A CA 1
ATOM 857 C C . GLY A 1 106 ? 8.186 -3.327 -17.663 1.00 81.69 106 GLY A C 1
ATOM 858 O O . GLY A 1 106 ? 8.546 -2.879 -18.742 1.00 81.69 106 GLY A O 1
ATOM 859 N N . MET A 1 107 ? 7.684 -2.548 -16.702 1.00 87.62 107 MET A N 1
ATOM 860 C CA . MET A 1 107 ? 7.410 -1.113 -16.843 1.00 87.62 107 MET A CA 1
ATOM 861 C C . MET A 1 107 ? 7.556 -0.377 -15.505 1.00 87.62 107 MET A C 1
ATOM 863 O O . MET A 1 107 ? 7.906 -0.978 -14.482 1.00 87.62 107 MET A O 1
ATOM 867 N N . THR A 1 108 ? 7.308 0.932 -15.484 1.00 90.25 108 THR A N 1
ATOM 868 C CA . THR A 1 108 ? 7.248 1.691 -14.228 1.00 90.25 108 THR A CA 1
ATOM 869 C C . THR A 1 108 ? 5.922 1.437 -13.495 1.00 90.25 108 THR A C 1
ATOM 871 O O . THR A 1 108 ? 4.896 1.170 -14.129 1.00 90.25 108 THR A O 1
ATOM 874 N N . PRO A 1 109 ? 5.868 1.546 -12.154 1.00 88.31 109 PRO A N 1
ATOM 875 C CA . PRO A 1 109 ? 4.618 1.415 -11.422 1.00 88.31 109 PRO A CA 1
ATOM 876 C C . PRO A 1 109 ? 3.578 2.445 -11.861 1.00 88.31 109 PRO A C 1
ATOM 878 O O . PRO A 1 109 ? 2.408 2.096 -11.920 1.00 88.31 109 PRO A O 1
ATOM 881 N N . ASN A 1 110 ? 3.986 3.672 -12.211 1.00 90.50 110 ASN A N 1
ATOM 882 C CA . ASN A 1 110 ? 3.075 4.699 -12.727 1.00 90.50 110 ASN A CA 1
ATOM 883 C C . ASN A 1 110 ? 2.443 4.307 -14.070 1.00 90.50 110 ASN A C 1
ATOM 885 O O . ASN A 1 110 ? 1.258 4.548 -14.285 1.00 90.50 110 ASN A O 1
ATOM 889 N N . GLU A 1 111 ? 3.201 3.679 -14.968 1.00 88.25 111 GLU A N 1
ATOM 890 C CA . GLU A 1 111 ? 2.657 3.156 -16.226 1.00 88.25 111 GLU A CA 1
ATOM 891 C C . GLU A 1 111 ? 1.723 1.974 -15.989 1.00 88.25 111 GLU A C 1
ATOM 893 O O . GLU A 1 111 ? 0.655 1.917 -16.592 1.00 88.25 111 GLU A O 1
ATOM 898 N N . ALA A 1 112 ? 2.071 1.087 -15.055 1.00 86.56 112 ALA A N 1
ATOM 899 C CA . ALA A 1 112 ? 1.227 -0.041 -14.669 1.00 86.56 112 ALA A CA 1
ATOM 900 C C . ALA A 1 112 ? -0.127 0.398 -14.073 1.00 86.56 112 ALA A C 1
ATOM 902 O O . ALA A 1 112 ? -1.082 -0.378 -14.064 1.00 86.56 112 ALA A O 1
ATOM 903 N N . MET A 1 113 ? -0.244 1.643 -13.593 1.00 85.06 113 MET A N 1
ATOM 904 C CA . MET A 1 113 ? -1.522 2.193 -13.130 1.00 85.06 113 MET A CA 1
ATOM 905 C C . MET A 1 113 ? -2.495 2.503 -14.276 1.00 85.06 113 MET A C 1
ATOM 907 O O . MET A 1 113 ? -3.710 2.504 -14.054 1.00 85.06 113 MET A O 1
ATOM 911 N N . LYS A 1 114 ? -1.992 2.772 -15.490 1.00 85.75 114 LYS A N 1
ATOM 912 C CA . LYS A 1 114 ? -2.815 3.168 -16.640 1.00 85.75 114 LYS A CA 1
ATOM 913 C C . LYS A 1 114 ? -3.671 1.996 -17.114 1.00 85.75 114 LYS A C 1
ATOM 915 O O . LYS A 1 114 ? -3.186 0.878 -17.277 1.00 85.75 114 LYS A O 1
ATOM 920 N N . THR A 1 115 ? -4.948 2.259 -17.390 1.00 79.44 115 THR A N 1
ATOM 921 C CA . THR A 1 115 ? -5.910 1.229 -17.820 1.00 79.44 115 THR A CA 1
ATOM 922 C C . THR A 1 115 ? -5.468 0.501 -19.092 1.00 79.44 115 THR A C 1
ATOM 924 O O . THR A 1 115 ? -5.658 -0.709 -19.177 1.00 79.44 115 THR A O 1
ATOM 927 N N . SER A 1 116 ? -4.804 1.199 -20.021 1.00 82.69 116 SER A N 1
ATOM 928 C CA . SER A 1 116 ? -4.256 0.637 -21.266 1.00 82.69 116 SER A CA 1
ATOM 929 C C . SER A 1 116 ? -3.261 -0.504 -21.039 1.00 82.69 116 SER A C 1
ATOM 931 O O . SER A 1 116 ? -3.249 -1.469 -21.794 1.00 82.69 116 SER A O 1
ATOM 933 N N . ASN A 1 117 ? -2.462 -0.433 -19.971 1.00 81.31 117 ASN A N 1
ATOM 934 C CA . ASN A 1 117 ? -1.338 -1.345 -19.752 1.00 81.31 117 ASN A CA 1
ATOM 935 C C . ASN A 1 117 ? -1.715 -2.520 -18.837 1.00 81.31 117 ASN A C 1
ATOM 937 O O . ASN A 1 117 ? -0.912 -3.425 -18.610 1.00 81.31 117 ASN A O 1
ATOM 941 N N . ARG A 1 118 ? -2.955 -2.551 -18.319 1.00 74.06 118 ARG A N 1
ATOM 942 C CA . ARG A 1 118 ? -3.411 -3.581 -17.370 1.00 74.06 118 ARG A CA 1
ATOM 943 C C . ARG A 1 118 ? -3.334 -5.000 -17.933 1.00 74.06 118 ARG A C 1
ATOM 945 O O . ARG A 1 118 ? -3.143 -5.931 -17.158 1.00 74.06 118 ARG A O 1
ATOM 952 N N . VAL A 1 119 ? -3.460 -5.165 -19.251 1.00 76.56 119 VAL A N 1
ATOM 953 C CA . VAL A 1 119 ? -3.431 -6.473 -19.933 1.00 76.56 119 VAL A CA 1
ATOM 954 C C . VAL A 1 119 ? -2.012 -7.053 -20.020 1.00 76.56 119 VAL A C 1
ATOM 956 O O . VAL A 1 119 ? -1.838 -8.266 -20.119 1.00 76.56 119 VAL A O 1
ATOM 959 N N . GLU A 1 120 ? -0.980 -6.212 -19.958 1.00 74.56 120 GLU A N 1
ATOM 960 C CA . GLU A 1 120 ? 0.418 -6.646 -20.077 1.00 74.56 120 GLU A CA 1
ATOM 961 C C . GLU A 1 120 ? 1.013 -7.088 -18.738 1.00 74.56 120 GLU A C 1
ATOM 963 O O . GLU A 1 120 ? 1.885 -7.956 -18.695 1.00 74.56 120 GLU A O 1
ATOM 968 N N . ILE A 1 121 ? 0.497 -6.552 -17.628 1.00 74.56 121 ILE A N 1
ATOM 969 C CA . ILE A 1 121 ? 0.996 -6.842 -16.279 1.00 74.56 121 ILE A CA 1
ATOM 970 C C . ILE A 1 121 ? 0.958 -8.349 -15.951 1.00 74.56 121 ILE A C 1
ATOM 972 O O . ILE A 1 121 ? 1.981 -8.850 -15.478 1.00 74.56 121 ILE A O 1
ATOM 976 N N . PRO A 1 122 ? -0.143 -9.099 -16.192 1.00 72.31 122 PRO A N 1
ATOM 977 C CA . PRO A 1 122 ? -0.179 -10.536 -15.915 1.00 72.31 122 PRO A CA 1
ATOM 978 C C . PRO A 1 122 ? 0.868 -11.319 -16.715 1.00 72.31 122 PRO A C 1
ATOM 980 O O . PRO A 1 122 ? 1.554 -12.166 -16.155 1.00 72.31 122 PRO A O 1
ATOM 983 N N . LYS A 1 123 ? 1.099 -10.955 -17.986 1.00 74.69 123 LYS A N 1
ATOM 984 C CA . LYS A 1 123 ? 2.076 -11.637 -18.856 1.00 74.69 123 LYS A CA 1
ATOM 985 C C . LYS A 1 123 ? 3.496 -11.572 -18.285 1.00 74.69 123 LYS A C 1
ATOM 987 O O . LYS A 1 123 ? 4.239 -12.553 -18.320 1.00 74.69 123 LYS A O 1
ATOM 992 N N . HIS A 1 124 ? 3.877 -10.420 -17.732 1.00 73.62 124 HIS A N 1
ATOM 993 C CA . HIS A 1 124 ? 5.169 -10.261 -17.062 1.00 73.62 124 HIS A CA 1
ATOM 994 C C . HIS A 1 124 ? 5.246 -11.037 -15.742 1.00 73.62 124 HIS A C 1
ATOM 996 O O . HIS A 1 124 ? 6.308 -11.573 -15.412 1.00 73.62 124 HIS A O 1
ATOM 1002 N N . GLN A 1 125 ? 4.132 -11.139 -15.012 1.00 69.19 125 GLN A N 1
ATOM 1003 C CA . GLN A 1 125 ? 4.061 -11.917 -13.773 1.00 69.19 125 GLN A CA 1
ATOM 1004 C C . GLN A 1 125 ? 4.240 -13.414 -14.031 1.00 69.19 125 GLN A C 1
ATOM 1006 O O . GLN A 1 125 ? 5.019 -14.052 -13.321 1.00 69.19 125 GLN A O 1
ATOM 1011 N N . ASP A 1 126 ? 3.603 -13.952 -15.071 1.00 70.88 126 ASP A N 1
ATOM 1012 C CA . ASP A 1 126 ? 3.726 -15.362 -15.448 1.00 70.88 126 ASP A CA 1
ATOM 1013 C C . ASP A 1 126 ? 5.164 -15.701 -15.852 1.00 70.88 126 ASP A C 1
ATOM 1015 O O . ASP A 1 126 ? 5.758 -16.655 -15.343 1.00 70.88 126 ASP A O 1
ATOM 1019 N N . LYS A 1 127 ? 5.787 -14.855 -16.686 1.00 71.12 127 LYS A N 1
ATOM 1020 C CA . LYS A 1 127 ? 7.199 -15.010 -17.069 1.00 71.12 127 LYS A CA 1
ATOM 1021 C C . LYS A 1 127 ? 8.120 -15.022 -15.846 1.00 71.12 127 LYS A C 1
ATOM 1023 O O . LYS A 1 127 ? 9.007 -15.869 -15.746 1.00 71.12 127 LYS A O 1
ATOM 1028 N N . TYR A 1 128 ? 7.911 -14.099 -14.907 1.00 68.50 128 TYR A N 1
ATOM 1029 C CA . TYR A 1 128 ? 8.676 -14.055 -13.663 1.00 68.50 128 TYR A CA 1
ATOM 1030 C C . TYR A 1 128 ? 8.464 -15.330 -12.837 1.00 68.50 128 TYR A C 1
ATOM 1032 O O . TYR A 1 128 ? 9.434 -15.936 -12.389 1.00 68.50 128 TYR A O 1
ATOM 1040 N N . ALA A 1 129 ? 7.220 -15.781 -12.665 1.00 69.56 129 ALA A N 1
ATOM 1041 C CA . ALA A 1 129 ? 6.914 -17.006 -11.933 1.00 69.56 129 ALA A CA 1
ATOM 1042 C C . ALA A 1 129 ? 7.661 -18.222 -12.509 1.00 69.56 129 ALA A C 1
ATOM 1044 O O . ALA A 1 129 ? 8.264 -18.989 -11.753 1.00 69.56 129 ALA A O 1
ATOM 1045 N N . GLU A 1 130 ? 7.684 -18.359 -13.834 1.00 74.25 130 GLU A N 1
ATOM 1046 C CA . GLU A 1 130 ? 8.393 -19.437 -14.526 1.00 74.25 130 GLU A CA 1
ATOM 1047 C C . GLU A 1 130 ? 9.920 -19.333 -14.385 1.00 74.25 130 GLU A C 1
ATOM 1049 O O . GLU A 1 130 ? 10.585 -20.319 -14.047 1.00 74.25 130 GLU A O 1
ATOM 1054 N N . GLU A 1 131 ? 10.503 -18.140 -14.539 1.00 72.38 131 GLU A N 1
ATOM 1055 C CA . GLU A 1 131 ? 11.942 -17.936 -14.321 1.00 72.38 131 GLU A CA 1
ATOM 1056 C C . GLU A 1 131 ? 12.369 -18.273 -12.885 1.00 72.38 131 GLU A C 1
ATOM 1058 O O . GLU A 1 131 ? 13.443 -18.850 -12.670 1.00 72.38 131 GLU A O 1
ATOM 1063 N N . PHE A 1 132 ? 11.525 -17.962 -11.899 1.00 68.31 132 PHE A N 1
ATOM 1064 C CA . PHE A 1 132 ? 11.764 -18.293 -10.496 1.00 68.31 132 PHE A CA 1
ATOM 1065 C C . PHE A 1 132 ? 11.699 -19.797 -10.238 1.00 68.31 132 PHE A C 1
ATOM 1067 O O . PHE A 1 132 ? 12.608 -20.342 -9.603 1.00 68.31 132 PHE A O 1
ATOM 1074 N N . LYS A 1 133 ? 10.680 -20.489 -10.768 1.00 75.31 133 LYS A N 1
ATOM 1075 C CA . LYS A 1 133 ? 10.590 -21.959 -10.703 1.00 75.31 133 LYS A CA 1
ATOM 1076 C C . LYS A 1 133 ? 11.829 -22.606 -11.324 1.00 75.31 133 LYS A C 1
ATOM 1078 O O . LYS A 1 133 ? 12.419 -23.502 -10.717 1.00 75.31 133 LYS A O 1
ATOM 1083 N N . ARG A 1 134 ? 12.282 -22.105 -12.481 1.00 75.00 134 ARG A N 1
ATOM 1084 C CA . ARG A 1 134 ? 13.498 -22.576 -13.163 1.00 75.00 134 ARG A CA 1
ATOM 1085 C C . ARG A 1 134 ? 14.752 -22.377 -12.310 1.00 75.00 134 ARG A C 1
ATOM 1087 O O . ARG A 1 134 ? 15.512 -23.326 -12.134 1.00 75.00 134 ARG A O 1
ATOM 1094 N N . LYS A 1 135 ? 14.958 -21.186 -11.731 1.00 72.06 135 LYS A N 1
ATOM 1095 C CA . LYS A 1 135 ? 16.103 -20.913 -10.840 1.00 72.06 135 LYS A CA 1
ATOM 1096 C C . LYS A 1 135 ? 16.100 -21.814 -9.606 1.00 72.06 135 LYS A C 1
ATOM 1098 O O . LYS A 1 135 ? 17.142 -22.369 -9.275 1.00 72.06 135 LYS A O 1
ATOM 1103 N N . LYS A 1 136 ? 14.942 -22.024 -8.968 1.00 72.56 136 LYS A N 1
ATOM 1104 C CA . LYS A 1 136 ? 14.813 -22.931 -7.815 1.00 72.56 136 LYS A CA 1
ATOM 1105 C C . LYS A 1 136 ? 15.135 -24.377 -8.198 1.00 72.56 136 LYS A C 1
ATOM 1107 O O . LYS A 1 136 ? 15.883 -25.036 -7.484 1.00 72.56 136 LYS A O 1
ATOM 1112 N N . LYS A 1 137 ? 14.633 -24.856 -9.344 1.00 76.12 137 LYS A N 1
ATOM 1113 C CA . LYS A 1 137 ? 14.943 -26.197 -9.870 1.00 76.12 137 LYS A CA 1
ATOM 1114 C C . LYS A 1 137 ? 16.441 -26.365 -10.138 1.00 76.12 137 LYS A C 1
ATOM 1116 O O . LYS A 1 137 ? 17.005 -27.388 -9.765 1.00 76.12 137 LYS A O 1
ATOM 1121 N N . ASN A 1 138 ? 17.084 -25.358 -10.728 1.00 75.12 138 ASN A N 1
ATOM 1122 C CA . ASN A 1 138 ? 18.522 -25.375 -10.994 1.00 75.12 138 ASN A CA 1
ATOM 1123 C C . ASN A 1 138 ? 19.351 -25.347 -9.706 1.00 75.12 138 ASN A C 1
ATOM 1125 O O . ASN A 1 138 ? 20.306 -26.103 -9.603 1.00 75.12 138 ASN A O 1
ATOM 1129 N N . LEU A 1 139 ? 18.958 -24.549 -8.709 1.00 73.19 139 LEU A N 1
ATOM 1130 C CA . LEU A 1 139 ? 19.618 -24.517 -7.402 1.00 73.19 139 LEU A CA 1
ATOM 1131 C C . LEU A 1 139 ? 19.522 -25.877 -6.696 1.00 73.19 139 LEU A C 1
ATOM 1133 O O . LEU A 1 139 ? 20.528 -26.404 -6.240 1.00 73.19 139 LEU A O 1
ATOM 1137 N N . VAL A 1 140 ? 18.331 -26.488 -6.672 1.00 73.81 140 VAL A N 1
ATOM 1138 C CA . VAL A 1 140 ? 18.132 -27.835 -6.110 1.00 73.81 140 VAL A CA 1
ATOM 1139 C C . VAL A 1 140 ? 18.944 -28.881 -6.876 1.00 73.81 140 VAL A C 1
ATOM 1141 O O . VAL A 1 140 ? 19.504 -29.780 -6.259 1.00 73.81 140 VAL A O 1
ATOM 1144 N N . LYS A 1 141 ? 19.035 -28.770 -8.207 1.00 74.31 141 LYS A N 1
ATOM 1145 C CA . LYS A 1 141 ? 19.879 -29.649 -9.026 1.00 74.31 141 LYS A CA 1
ATOM 1146 C C . LYS A 1 141 ? 21.364 -29.490 -8.675 1.00 74.31 141 LYS A C 1
ATOM 1148 O O . LYS A 1 141 ? 22.025 -30.504 -8.508 1.00 74.31 141 LYS A O 1
ATOM 1153 N N . CYS A 1 142 ? 21.848 -28.258 -8.523 1.00 61.66 142 CYS A N 1
ATOM 1154 C CA . CYS A 1 142 ? 23.238 -27.959 -8.163 1.00 61.66 142 CYS A CA 1
ATOM 1155 C C . CYS A 1 142 ? 23.585 -28.535 -6.784 1.00 61.66 142 CYS A C 1
ATOM 1157 O O . CYS A 1 142 ? 24.537 -29.291 -6.657 1.00 61.66 142 CYS A O 1
ATOM 1159 N N . ILE A 1 143 ? 22.730 -28.291 -5.786 1.00 67.25 143 ILE A N 1
ATOM 1160 C CA . ILE A 1 143 ? 22.903 -28.818 -4.425 1.00 67.25 143 ILE A CA 1
ATOM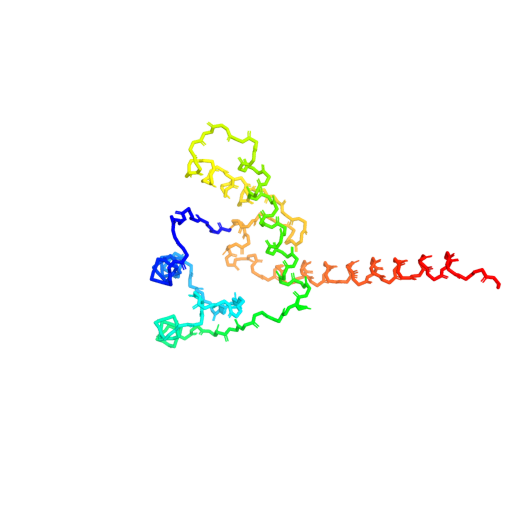 1161 C C . ILE A 1 143 ? 22.884 -30.352 -4.423 1.00 67.25 143 ILE A C 1
ATOM 1163 O O . ILE A 1 143 ? 23.706 -30.980 -3.767 1.00 67.25 143 ILE A O 1
ATOM 1167 N N . LYS A 1 144 ? 21.976 -30.986 -5.178 1.00 66.94 144 LYS A N 1
ATOM 1168 C CA . LYS A 1 144 ? 21.970 -32.451 -5.308 1.00 66.94 144 LYS A CA 1
ATOM 1169 C C . LYS A 1 144 ? 23.252 -32.973 -5.957 1.00 66.94 144 LYS A C 1
ATOM 1171 O O . LYS A 1 144 ? 23.745 -34.003 -5.528 1.00 66.94 144 LYS A O 1
ATOM 1176 N N . GLN A 1 145 ? 23.798 -32.282 -6.955 1.00 61.94 145 GLN A N 1
ATOM 1177 C CA . GLN A 1 145 ? 25.062 -32.670 -7.589 1.00 61.94 145 GLN A CA 1
ATOM 1178 C C . GLN A 1 145 ? 26.269 -32.499 -6.654 1.00 61.94 145 GLN A C 1
ATOM 1180 O O . GLN A 1 145 ? 27.179 -33.313 -6.716 1.00 61.94 145 GLN A O 1
ATOM 1185 N N . GLU A 1 146 ? 26.256 -31.506 -5.764 1.00 56.91 146 GLU A N 1
ATOM 1186 C CA . GLU A 1 146 ? 27.325 -31.275 -4.778 1.00 56.91 146 GLU A CA 1
ATOM 1187 C C . GLU A 1 146 ? 27.238 -32.195 -3.547 1.00 56.91 146 GLU A C 1
ATOM 1189 O O . GLU A 1 146 ? 28.259 -32.491 -2.938 1.00 56.91 146 GLU A O 1
ATOM 1194 N N . ILE A 1 147 ? 26.040 -32.669 -3.182 1.00 56.12 147 ILE A N 1
ATOM 1195 C CA . ILE A 1 147 ? 25.821 -33.549 -2.016 1.00 56.12 147 ILE A CA 1
ATOM 1196 C C . ILE A 1 147 ? 25.874 -35.043 -2.392 1.00 56.12 147 ILE A C 1
ATOM 1198 O O . ILE A 1 147 ? 26.000 -35.892 -1.515 1.00 56.12 147 ILE A O 1
ATOM 1202 N N . THR A 1 148 ? 25.843 -35.394 -3.684 1.00 46.00 148 THR A N 1
ATOM 1203 C CA . THR A 1 148 ? 26.055 -36.783 -4.131 1.00 46.00 148 THR A CA 1
ATOM 1204 C C . THR A 1 148 ? 27.557 -37.080 -4.233 1.00 46.00 148 THR A C 1
ATOM 1206 O O . THR A 1 148 ? 28.100 -37.205 -5.327 1.00 46.00 148 THR A O 1
ATOM 1209 N N . PHE A 1 149 ? 28.238 -37.170 -3.092 1.00 44.41 149 PHE A N 1
ATOM 1210 C CA . PHE A 1 149 ? 29.471 -37.952 -2.968 1.00 44.41 149 PHE A CA 1
ATOM 1211 C C . PHE A 1 149 ? 29.110 -39.312 -2.350 1.00 44.41 149 PHE A C 1
ATOM 1213 O O . PHE A 1 149 ? 28.202 -39.370 -1.522 1.00 44.41 149 PHE A O 1
ATOM 1220 N N . PHE A 1 150 ? 29.761 -40.368 -2.853 1.00 45.88 150 PHE A N 1
ATOM 1221 C CA . PHE A 1 150 ? 29.559 -41.792 -2.541 1.00 45.88 150 PHE A CA 1
ATOM 1222 C C . PHE A 1 150 ? 29.344 -42.110 -1.058 1.00 45.88 150 PHE A C 1
ATOM 1224 O O . PHE A 1 150 ? 30.074 -41.533 -0.221 1.00 45.88 150 PHE A O 1
#

Sequence (150 aa):
MFGRHLQSKESRKILQFIKEIHLELPIKTLITDNGREFNNKSLDKFCTDNRIERQFSVPYYHQSNGRIEGANKTIRGGIKHAKKPIKSILAKIISGYNGTCHWGIGMTPNEAMKTSNRVEIPKHQDKYAEEFKRKKKNLVKCIKQEITFF

InterPro domains:
  IPR001584 Integrase, catalytic core [PS50994] (1-117)
  IPR012337 Ribonuclease H-like superfamily [SSF53098] (3-113)
  IPR036397 Ribonuclease H superfamily [G3DSA:3.30.420.10] (1-124)
  IPR039537 Retrotransposo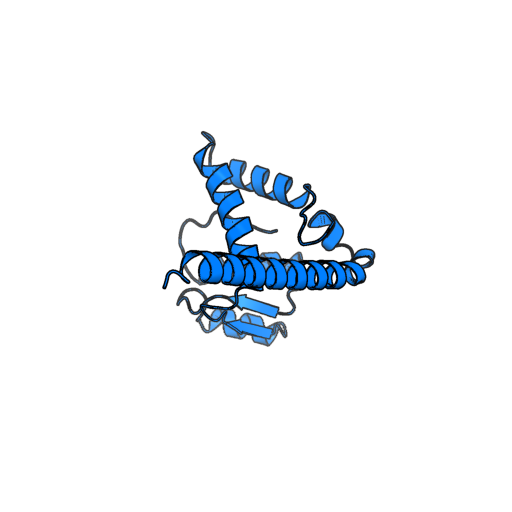n Ty1/copia-like [PTHR42648] (14-139)